Protein AF-A0A069D1A0-F1 (afdb_monomer_lite)

Secondary structure (DSSP, 8-state):
-EEEEETTS-HHHHHHHHHHHHHH--SHHHHHT-EEEEES--TTPPPS-TTEEEE-S--TT-TTTT--S-EEEEEETTEEEEEE---GGGHHHHHHHHHHHHHHH-

Sequence (106 aa):
MVCYYSSLTCGACVNFAISKIDEFFPSPEEQSRIYFVACNFNEKAEFQKKNTIRWNKKIDGLAIEESNNVCYFIVQNNSISRIFIPEEKFENYTNTYLKEIKKKYF

Radius of gyration: 13.14 Å; chains: 1; bounding box: 33×32×28 Å

Organism: NCBI:txid1121097

Foldseek 3Di:
DEKEAEPLADPVQVVVLVVLCCVLQVDPVSLVVYAYEYECDDPPDDDPRPRYDYDDDQPPPPPCSVPNFIWDWDADPNDTDDTGGDDPVPNVVVNVSSVVCVVPPD

pLDDT: mean 86.4, std 11.39, range [55.94, 97.75]

Structure (mmCIF, N/CA/C/O backbone):
data_AF-A0A069D1A0-F1
#
_entry.id   AF-A0A069D1A0-F1
#
loop_
_atom_site.group_PDB
_atom_site.id
_atom_site.type_symbol
_atom_site.label_atom_id
_atom_site.label_alt_id
_atom_site.label_comp_id
_atom_site.label_asym_id
_atom_site.label_entity_id
_atom_site.label_seq_id
_atom_site.pdbx_PDB_ins_code
_atom_site.Cartn_x
_atom_site.Cartn_y
_atom_site.Cartn_z
_atom_site.occupancy
_atom_site.B_iso_or_equiv
_atom_site.auth_seq_id
_atom_site.auth_comp_id
_atom_site.auth_asym_id
_atom_site.auth_atom_id
_atom_site.pdbx_PDB_model_num
ATOM 1 N N . MET A 1 1 ? -6.260 -2.074 5.641 1.00 93.69 1 MET A N 1
ATOM 2 C CA . MET A 1 1 ? -5.834 -1.886 4.228 1.00 93.69 1 MET A CA 1
ATOM 3 C C . MET A 1 1 ? -4.552 -2.671 3.998 1.00 93.69 1 MET A C 1
ATOM 5 O O . MET A 1 1 ? -3.820 -2.878 4.957 1.00 93.69 1 MET A O 1
ATOM 9 N N . VAL A 1 2 ? -4.276 -3.109 2.772 1.00 92.31 2 VAL A N 1
ATOM 10 C CA . VAL A 1 2 ? -3.011 -3.757 2.408 1.00 92.31 2 VAL A CA 1
ATOM 11 C C . VAL A 1 2 ? -2.309 -2.947 1.324 1.00 92.31 2 VAL A C 1
ATOM 13 O O . VAL A 1 2 ? -2.960 -2.514 0.376 1.00 92.31 2 VAL A O 1
ATOM 16 N N . CYS A 1 3 ? -1.000 -2.758 1.472 1.00 93.56 3 CYS A N 1
ATOM 17 C CA . CYS A 1 3 ? -0.101 -2.274 0.430 1.00 93.56 3 CYS A CA 1
A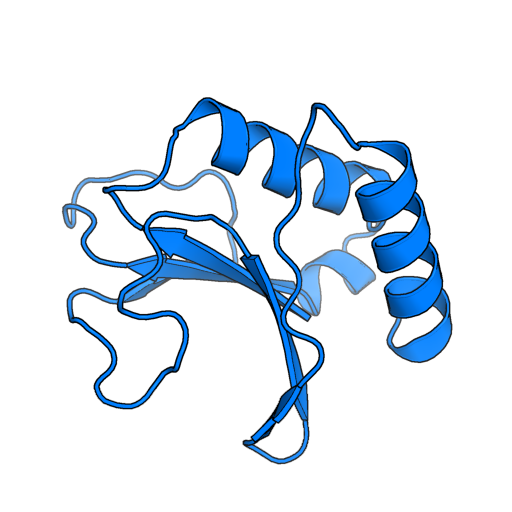TOM 18 C C . CYS A 1 3 ? 0.773 -3.436 -0.038 1.00 93.56 3 CYS A C 1
ATOM 20 O O . CYS A 1 3 ? 1.546 -3.984 0.747 1.00 93.56 3 CYS A O 1
ATOM 22 N N . TYR A 1 4 ? 0.625 -3.832 -1.294 1.00 91.69 4 TYR A N 1
ATOM 23 C CA . TYR A 1 4 ? 1.362 -4.934 -1.895 1.00 91.69 4 TYR A CA 1
ATOM 24 C C . TYR A 1 4 ? 2.415 -4.420 -2.862 1.00 91.69 4 TYR A C 1
ATOM 26 O O . TYR A 1 4 ? 2.138 -3.533 -3.668 1.00 91.69 4 TYR A O 1
ATOM 34 N N . TYR A 1 5 ? 3.596 -5.025 -2.825 1.00 89.31 5 TYR A N 1
ATOM 35 C CA . TYR A 1 5 ? 4.655 -4.804 -3.800 1.00 89.31 5 TYR A CA 1
ATOM 36 C C . TYR A 1 5 ? 5.564 -6.034 -3.890 1.00 89.31 5 TYR A C 1
ATOM 38 O O . TYR A 1 5 ? 5.613 -6.876 -2.989 1.00 89.31 5 TYR A O 1
ATOM 46 N N . SER A 1 6 ? 6.308 -6.146 -4.988 1.00 85.75 6 SER A N 1
ATOM 47 C CA . SER A 1 6 ? 7.255 -7.242 -5.202 1.00 85.75 6 SER A CA 1
ATOM 48 C C . SER A 1 6 ? 8.664 -6.722 -5.467 1.00 85.75 6 SER A C 1
ATOM 50 O O . SER A 1 6 ? 8.869 -5.529 -5.688 1.00 85.75 6 SER A O 1
ATOM 52 N N . SER A 1 7 ? 9.645 -7.624 -5.484 1.00 81.19 7 SER A N 1
ATOM 53 C CA . SER A 1 7 ? 11.021 -7.299 -5.880 1.00 81.19 7 SER A CA 1
ATOM 54 C C . SER A 1 7 ? 11.161 -6.820 -7.329 1.00 81.19 7 SER A C 1
ATOM 56 O O . SER A 1 7 ? 12.175 -6.218 -7.670 1.00 81.19 7 SER A O 1
ATOM 58 N N . LEU A 1 8 ? 10.153 -7.058 -8.173 1.00 81.38 8 LEU A N 1
ATOM 59 C CA . LEU A 1 8 ? 10.109 -6.586 -9.559 1.00 81.38 8 LEU A CA 1
ATOM 60 C C . LEU A 1 8 ? 9.504 -5.182 -9.683 1.00 81.38 8 LEU A C 1
ATOM 62 O O . LEU A 1 8 ? 9.550 -4.577 -10.754 1.00 81.38 8 LEU A O 1
ATOM 66 N N . THR A 1 9 ? 8.926 -4.65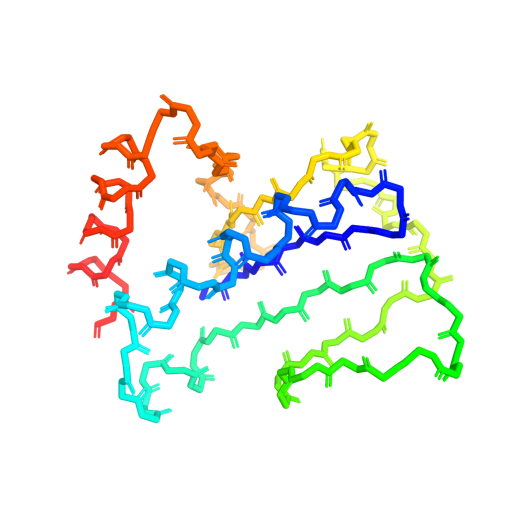6 -8.603 1.00 86.06 9 THR A N 1
ATOM 67 C CA . THR A 1 9 ? 8.310 -3.334 -8.595 1.00 86.06 9 THR A CA 1
ATOM 68 C C . THR A 1 9 ? 9.363 -2.233 -8.550 1.00 86.06 9 THR A C 1
ATOM 70 O O . THR A 1 9 ? 10.352 -2.316 -7.825 1.00 86.06 9 THR A O 1
ATOM 73 N N . CYS A 1 10 ? 9.128 -1.157 -9.306 1.00 87.50 10 CYS A N 1
ATOM 74 C CA . CYS A 1 10 ? 9.964 0.039 -9.273 1.00 87.50 10 CYS A CA 1
ATOM 75 C C . CYS A 1 10 ? 10.082 0.589 -7.840 1.00 87.50 10 CYS A C 1
ATOM 77 O O . CYS A 1 10 ? 9.076 0.926 -7.212 1.00 87.50 10 CYS A O 1
ATOM 79 N N . GLY A 1 11 ? 11.314 0.734 -7.340 1.00 88.56 11 GLY A N 1
ATOM 80 C CA . GLY A 1 11 ? 11.572 1.208 -5.977 1.00 88.56 11 GLY A CA 1
ATOM 81 C C . GLY A 1 11 ? 11.007 2.605 -5.698 1.00 88.56 11 GLY A C 1
ATOM 82 O O . GLY A 1 11 ? 10.470 2.841 -4.619 1.00 88.56 11 GLY A O 1
ATOM 83 N N . ALA A 1 12 ? 11.042 3.510 -6.683 1.00 91.19 12 ALA A N 1
ATOM 84 C CA . ALA A 1 12 ? 10.426 4.832 -6.555 1.00 91.19 12 ALA A CA 1
ATOM 85 C C . ALA A 1 12 ? 8.899 4.739 -6.388 1.00 91.19 12 ALA A C 1
ATOM 87 O O . ALA A 1 12 ? 8.338 5.431 -5.543 1.00 91.19 12 ALA A O 1
ATOM 88 N N . CYS A 1 13 ? 8.236 3.827 -7.107 1.00 91.88 13 CYS A N 1
ATOM 89 C CA . CYS A 1 13 ? 6.797 3.598 -6.961 1.00 91.88 13 CYS A CA 1
ATOM 90 C C . CYS A 1 13 ? 6.449 3.044 -5.574 1.00 91.88 13 CYS A C 1
ATOM 92 O O . CYS A 1 13 ? 5.473 3.483 -4.971 1.00 91.88 13 CYS A O 1
ATOM 94 N N . VAL A 1 14 ? 7.259 2.121 -5.042 1.00 92.12 14 VAL A N 1
ATOM 95 C CA . VAL A 1 14 ? 7.080 1.606 -3.673 1.00 92.12 14 VAL A CA 1
ATOM 96 C C . VAL A 1 14 ? 7.254 2.727 -2.648 1.00 92.12 14 VAL A C 1
ATOM 98 O O . VAL A 1 14 ? 6.404 2.891 -1.777 1.00 92.12 14 VAL A O 1
ATOM 101 N N . ASN A 1 15 ? 8.310 3.534 -2.775 1.00 93.00 15 ASN A N 1
ATOM 102 C CA . ASN A 1 15 ? 8.569 4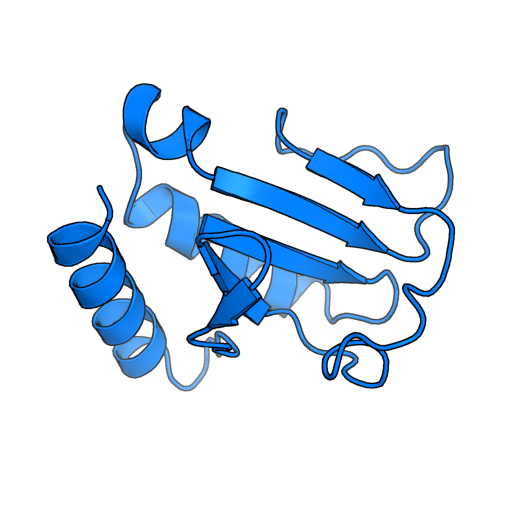.650 -1.863 1.00 93.00 15 ASN A CA 1
ATOM 103 C C . ASN A 1 15 ? 7.444 5.689 -1.896 1.00 93.00 15 ASN A C 1
ATOM 105 O O . ASN A 1 15 ? 6.993 6.121 -0.839 1.00 93.00 15 ASN A O 1
ATOM 109 N N . PHE A 1 16 ? 6.962 6.044 -3.088 1.00 95.44 16 PHE A N 1
ATOM 110 C CA . PHE A 1 16 ? 5.811 6.928 -3.261 1.00 95.44 16 PHE A CA 1
ATOM 111 C C . PHE A 1 16 ? 4.555 6.356 -2.596 1.00 95.44 16 PHE A C 1
ATOM 113 O O . PHE A 1 16 ? 3.849 7.049 -1.869 1.00 95.44 16 PHE A O 1
ATOM 120 N N . ALA A 1 17 ? 4.278 5.071 -2.809 1.00 95.19 17 ALA A N 1
ATOM 121 C CA . ALA A 1 17 ? 3.104 4.444 -2.227 1.00 95.19 17 ALA A CA 1
ATOM 122 C C . ALA A 1 17 ? 3.161 4.440 -0.688 1.00 95.19 17 ALA A C 1
ATOM 124 O O . ALA A 1 17 ? 2.204 4.792 0.004 1.00 95.19 17 ALA A O 1
ATOM 125 N N . ILE A 1 18 ? 4.319 4.084 -0.135 1.00 94.69 18 ILE A N 1
ATOM 126 C CA . ILE A 1 18 ? 4.535 4.071 1.310 1.00 94.69 18 ILE A CA 1
ATOM 127 C C . ILE A 1 18 ? 4.447 5.488 1.894 1.00 94.69 18 ILE A C 1
ATOM 129 O O . ILE A 1 18 ? 3.782 5.668 2.914 1.00 94.69 18 ILE A O 1
ATOM 133 N N . SER A 1 19 ? 5.044 6.495 1.247 1.00 95.69 19 SER A N 1
ATOM 134 C CA . SER A 1 19 ? 4.991 7.877 1.740 1.00 95.69 19 SER A CA 1
ATOM 135 C C . SER A 1 19 ? 3.563 8.420 1.763 1.00 95.69 19 SER A C 1
ATOM 137 O O . SER A 1 19 ? 3.174 9.080 2.724 1.00 95.69 19 SER A O 1
ATOM 139 N N . LYS A 1 20 ? 2.740 8.071 0.768 1.00 97.19 20 LYS A N 1
ATOM 140 C CA . LYS A 1 20 ? 1.319 8.430 0.751 1.00 97.19 20 LYS A CA 1
ATOM 141 C C . LYS A 1 20 ? 0.515 7.748 1.846 1.00 97.19 20 LYS A C 1
ATOM 143 O O . LYS A 1 20 ? -0.376 8.367 2.419 1.00 97.19 20 LYS A O 1
ATOM 148 N N . ILE A 1 21 ? 0.835 6.509 2.197 1.00 96.38 21 ILE A N 1
ATOM 149 C CA . ILE A 1 21 ? 0.221 5.879 3.370 1.00 96.38 21 ILE A CA 1
ATOM 150 C C . ILE A 1 21 ? 0.579 6.648 4.646 1.00 96.38 21 ILE A C 1
ATOM 152 O O . ILE A 1 21 ? -0.308 6.930 5.446 1.00 96.38 21 ILE A O 1
ATOM 156 N N . ASP A 1 22 ? 1.843 7.029 4.820 1.00 95.25 22 ASP A N 1
ATOM 157 C CA . ASP A 1 22 ? 2.285 7.768 6.008 1.00 95.25 22 ASP A CA 1
ATOM 158 C C . ASP A 1 22 ? 1.647 9.155 6.119 1.00 95.25 22 ASP A C 1
ATOM 160 O O . ASP A 1 22 ? 1.260 9.569 7.210 1.00 95.25 22 ASP A O 1
ATOM 164 N N . GLU A 1 23 ? 1.488 9.846 4.990 1.00 96.94 23 GLU A N 1
ATOM 165 C CA . GLU A 1 23 ? 0.823 11.148 4.911 1.00 96.94 23 GLU A CA 1
ATOM 166 C C . GLU A 1 23 ? -0.657 11.058 5.317 1.00 96.94 23 GLU A C 1
ATOM 168 O O . GLU A 1 23 ? -1.148 11.873 6.101 1.00 96.94 23 GLU A O 1
ATOM 173 N N . PHE A 1 24 ? -1.383 10.059 4.802 1.00 97.56 24 PHE A N 1
ATOM 174 C CA . PHE A 1 24 ? -2.829 9.951 5.007 1.00 97.56 24 PHE A CA 1
ATOM 175 C C . PHE A 1 24 ? -3.221 9.226 6.296 1.00 97.56 24 PHE A C 1
ATOM 177 O O . PHE A 1 24 ? -4.301 9.496 6.823 1.00 97.56 24 PHE A O 1
ATOM 184 N N . PHE A 1 25 ? -2.367 8.356 6.834 1.00 96.50 25 PHE A N 1
ATOM 185 C CA . PHE A 1 25 ? -2.627 7.553 8.033 1.00 96.50 25 PHE A CA 1
ATOM 186 C C . PHE A 1 25 ? -1.514 7.749 9.073 1.00 96.50 25 PHE A C 1
ATOM 188 O O . PHE A 1 25 ? -0.782 6.809 9.374 1.00 96.50 25 PHE A O 1
ATOM 195 N N . PRO A 1 26 ? -1.320 8.965 9.608 1.00 95.31 26 PRO A N 1
ATOM 196 C CA . PRO A 1 26 ? -0.152 9.272 10.429 1.00 95.31 26 PRO A CA 1
ATOM 197 C C . PRO A 1 26 ? -0.217 8.676 11.842 1.00 95.31 26 PRO A C 1
ATOM 199 O O . PRO A 1 26 ? 0.816 8.559 12.502 1.00 95.31 26 PRO A O 1
ATOM 202 N N . SER A 1 27 ? -1.406 8.329 12.350 1.00 94.81 27 SER A N 1
ATOM 203 C CA . SER A 1 27 ? -1.526 7.868 13.735 1.00 94.81 27 SER A CA 1
ATOM 204 C C . SER A 1 27 ? -1.097 6.401 13.898 1.00 94.81 27 SER A C 1
ATOM 206 O O . SER A 1 27 ? -1.332 5.575 13.010 1.00 94.81 27 SER A O 1
ATOM 208 N N . PRO A 1 28 ? -0.518 6.022 15.056 1.00 92.38 28 PRO A N 1
ATOM 209 C CA . PRO A 1 28 ? -0.179 4.627 15.340 1.00 92.38 28 PRO A CA 1
ATOM 210 C C . PRO A 1 28 ? -1.382 3.678 15.266 1.00 92.38 28 PRO A C 1
ATOM 212 O O . PRO A 1 28 ? -1.235 2.533 14.841 1.00 92.38 28 PRO A O 1
ATOM 215 N N . GLU A 1 29 ? -2.571 4.152 15.655 1.00 93.44 29 GLU A N 1
ATOM 216 C CA . GLU A 1 29 ? -3.804 3.368 15.573 1.00 93.44 29 GLU A CA 1
ATOM 217 C C . GLU A 1 29 ? -4.164 3.052 14.117 1.00 93.44 29 GLU A C 1
ATOM 219 O O . GLU A 1 29 ? -4.394 1.889 13.784 1.00 93.44 29 GLU A O 1
ATOM 224 N N . GLU A 1 30 ? -4.148 4.046 13.227 1.00 94.31 30 GLU A N 1
ATOM 225 C CA . GLU A 1 30 ? -4.408 3.819 11.803 1.00 94.31 30 GLU A CA 1
ATOM 226 C C . GLU A 1 30 ? -3.350 2.888 11.197 1.00 94.31 30 GLU A C 1
ATOM 228 O O . GLU A 1 30 ? -3.687 1.896 10.553 1.00 94.31 30 GLU A O 1
ATOM 233 N N . GLN A 1 31 ? -2.070 3.137 11.474 1.00 92.69 31 GLN A N 1
ATOM 234 C CA . GLN A 1 31 ? -0.963 2.313 10.977 1.00 92.69 31 GLN A CA 1
ATOM 235 C C . GLN A 1 31 ? -1.075 0.847 11.418 1.00 92.69 31 GLN A C 1
ATOM 237 O O . GLN A 1 31 ? -0.728 -0.057 10.657 1.00 92.69 31 GLN A O 1
ATOM 242 N N . SER A 1 32 ? -1.618 0.578 12.612 1.00 91.75 32 SER A N 1
ATOM 243 C CA . SER A 1 32 ? -1.846 -0.792 13.094 1.00 91.75 32 SER A CA 1
ATOM 244 C C . SER A 1 32 ? -2.843 -1.592 12.241 1.00 91.75 32 SER A C 1
ATOM 246 O O . SER A 1 32 ? -2.783 -2.819 12.218 1.00 91.75 32 SER A O 1
ATOM 248 N N . ARG A 1 33 ? -3.722 -0.911 11.491 1.00 92.88 33 ARG A N 1
ATOM 249 C CA . ARG A 1 33 ? -4.726 -1.517 10.595 1.00 92.88 33 ARG A CA 1
ATOM 250 C C . ARG A 1 33 ? -4.241 -1.616 9.138 1.00 92.88 33 ARG A C 1
ATOM 252 O O . ARG A 1 33 ? -5.019 -1.971 8.237 1.00 92.88 33 ARG A O 1
ATOM 259 N N . ILE A 1 34 ? -2.976 -1.278 8.879 1.00 95.38 34 ILE A N 1
ATOM 260 C CA . ILE A 1 34 ? -2.341 -1.336 7.560 1.00 95.38 34 ILE A CA 1
ATOM 261 C C . ILE A 1 34 ? -1.254 -2.407 7.564 1.00 95.38 34 ILE A C 1
ATOM 263 O O . ILE A 1 34 ? -0.354 -2.406 8.403 1.00 95.38 34 ILE A O 1
ATOM 267 N N . TYR A 1 35 ? -1.336 -3.306 6.586 1.00 93.50 35 TYR A N 1
ATOM 268 C CA . TYR A 1 35 ? -0.348 -4.354 6.363 1.00 93.50 35 TYR A CA 1
ATOM 269 C C . TYR A 1 35 ? 0.410 -4.097 5.069 1.00 93.50 35 TYR A C 1
ATOM 271 O O . TYR A 1 35 ? -0.176 -3.698 4.061 1.00 93.50 35 TYR A O 1
ATOM 279 N N . PHE A 1 36 ? 1.708 -4.369 5.089 1.00 92.94 36 PHE A N 1
ATOM 280 C CA . PHE A 1 36 ? 2.547 -4.340 3.898 1.00 92.94 36 PHE A CA 1
ATOM 281 C C . PHE A 1 36 ? 2.840 -5.782 3.506 1.00 92.94 36 PHE A C 1
ATOM 283 O O . PHE A 1 36 ? 3.267 -6.568 4.345 1.00 92.94 36 PHE A O 1
ATOM 290 N N . VAL A 1 37 ? 2.578 -6.159 2.261 1.00 89.88 37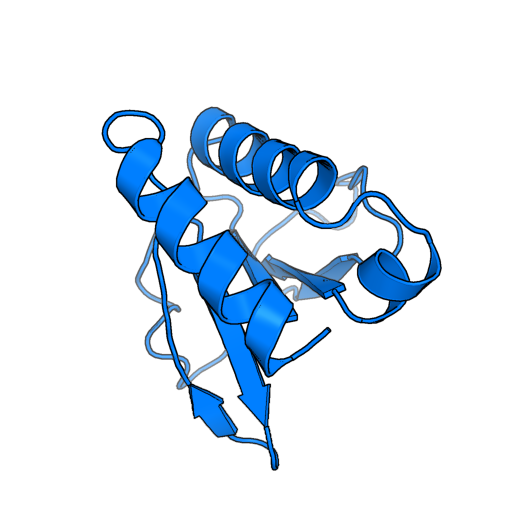 VAL A N 1
ATOM 291 C CA . VAL A 1 37 ? 2.853 -7.510 1.763 1.00 89.88 37 VAL A CA 1
ATOM 292 C C . VAL A 1 37 ? 3.931 -7.405 0.702 1.00 89.88 37 VAL A C 1
ATOM 294 O O . VAL A 1 37 ? 3.737 -6.772 -0.333 1.00 89.88 37 VAL A O 1
ATOM 297 N N . ALA A 1 38 ? 5.073 -8.021 0.989 1.00 88.00 38 ALA A N 1
ATOM 298 C CA . ALA A 1 38 ? 6.253 -7.978 0.146 1.00 88.00 38 ALA A CA 1
ATOM 299 C C . ALA A 1 38 ? 6.522 -9.370 -0.444 1.00 88.00 38 ALA A C 1
ATOM 301 O O . ALA A 1 38 ? 6.822 -10.308 0.299 1.00 88.00 38 ALA A O 1
ATOM 302 N N . CYS A 1 39 ? 6.442 -9.502 -1.772 1.00 84.56 39 CYS A N 1
ATOM 303 C CA . CYS A 1 39 ? 6.644 -10.772 -2.483 1.00 84.56 39 CYS A CA 1
ATOM 304 C C . CYS A 1 39 ? 7.999 -10.878 -3.197 1.00 84.56 39 CYS A C 1
ATOM 306 O O . CYS A 1 39 ? 8.511 -9.897 -3.735 1.00 84.56 39 CYS A O 1
ATOM 308 N N . ASN A 1 40 ? 8.537 -12.100 -3.285 1.00 79.38 40 ASN A N 1
ATOM 309 C CA . ASN A 1 40 ? 9.764 -12.430 -4.033 1.00 79.38 40 ASN A CA 1
ATOM 310 C C . ASN A 1 40 ? 11.023 -11.668 -3.575 1.00 79.38 40 ASN A C 1
ATOM 312 O O . ASN A 1 40 ? 11.932 -11.423 -4.370 1.00 79.38 40 ASN A O 1
ATOM 316 N N . PHE A 1 41 ? 11.087 -11.273 -2.305 1.00 76.62 41 PHE A N 1
ATOM 317 C CA . PHE A 1 41 ? 12.264 -10.626 -1.731 1.00 76.62 41 PHE A CA 1
ATOM 318 C C . PHE A 1 41 ? 13.218 -11.645 -1.105 1.00 76.62 41 PHE A C 1
ATOM 320 O O . PHE A 1 41 ? 12.806 -12.705 -0.643 1.00 76.62 41 PHE A O 1
ATOM 327 N N . ASN A 1 42 ? 14.506 -11.304 -1.066 1.00 71.00 42 ASN A N 1
ATOM 328 C CA . ASN A 1 42 ? 15.513 -12.085 -0.351 1.00 71.00 42 ASN A CA 1
ATOM 329 C C . ASN A 1 42 ? 15.198 -12.096 1.159 1.00 71.00 42 ASN A C 1
ATOM 331 O O . ASN A 1 42 ? 14.799 -11.075 1.716 1.00 71.00 42 ASN A O 1
ATOM 335 N N . GLU A 1 43 ? 15.439 -13.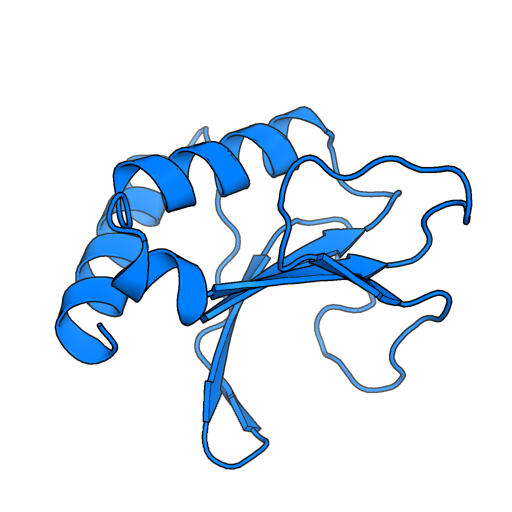215 1.845 1.00 68.50 43 GLU A N 1
ATOM 336 C CA . GLU A 1 43 ? 15.307 -13.337 3.306 1.00 68.50 43 GLU A CA 1
ATOM 337 C C . GLU A 1 43 ? 16.160 -12.319 4.084 1.00 68.50 43 GLU A C 1
ATOM 339 O O . GLU A 1 43 ? 15.843 -11.982 5.223 1.00 68.50 43 GLU A O 1
ATOM 344 N N . LYS A 1 44 ? 17.208 -11.771 3.463 1.00 69.56 44 LYS A N 1
ATOM 345 C CA . LYS A 1 44 ? 18.052 -10.707 4.026 1.00 69.56 44 LYS A CA 1
ATOM 346 C C . LYS A 1 44 ? 17.548 -9.285 3.755 1.00 69.56 44 LYS A C 1
ATOM 348 O O . LYS A 1 44 ? 18.164 -8.341 4.231 1.00 69.56 44 LYS A O 1
ATOM 353 N N . ALA A 1 45 ? 16.477 -9.104 2.980 1.00 71.88 45 ALA A N 1
ATOM 354 C CA . ALA A 1 45 ? 15.943 -7.775 2.699 1.00 71.88 45 ALA A CA 1
ATOM 355 C C . ALA A 1 45 ? 15.401 -7.141 3.986 1.00 71.88 45 ALA A C 1
ATOM 357 O O . ALA A 1 45 ? 14.589 -7.750 4.678 1.00 71.88 45 ALA A O 1
ATOM 358 N N . GLU A 1 46 ? 15.829 -5.926 4.312 1.00 75.38 46 GLU A N 1
ATOM 359 C CA . GLU A 1 46 ? 15.309 -5.172 5.452 1.00 75.38 46 GLU A CA 1
ATOM 360 C C . GLU A 1 46 ? 14.174 -4.253 4.989 1.00 75.38 46 GLU A C 1
ATOM 362 O O . GLU A 1 46 ? 14.355 -3.415 4.107 1.00 75.38 46 GLU A O 1
ATOM 367 N N . PHE A 1 47 ? 12.985 -4.416 5.575 1.00 79.69 47 PHE A N 1
ATOM 368 C CA . PHE A 1 47 ? 11.830 -3.568 5.280 1.00 79.69 47 PHE A CA 1
ATOM 369 C C . PHE A 1 47 ? 11.653 -2.529 6.376 1.00 79.69 47 PHE A C 1
ATOM 371 O O . PHE A 1 47 ? 11.695 -2.848 7.561 1.00 79.69 47 PHE A O 1
ATOM 378 N N . GLN A 1 48 ? 11.393 -1.288 5.971 1.00 74.88 48 GLN A N 1
ATOM 379 C CA . GLN A 1 48 ? 11.262 -0.163 6.897 1.00 74.88 48 GLN A CA 1
ATOM 380 C C . GLN A 1 48 ? 9.975 -0.223 7.739 1.00 74.88 48 GLN A C 1
ATOM 382 O O . GLN A 1 48 ? 9.922 0.329 8.837 1.00 74.88 48 GLN A O 1
ATOM 387 N N . LYS A 1 49 ? 8.920 -0.886 7.246 1.00 84.06 49 LYS A N 1
ATOM 388 C CA . LYS A 1 49 ? 7.619 -0.954 7.925 1.00 84.06 49 LYS A CA 1
ATOM 389 C C . LYS A 1 49 ? 7.515 -2.195 8.803 1.00 84.06 49 LYS A C 1
ATOM 391 O O . LYS A 1 49 ? 7.648 -3.316 8.321 1.00 84.06 49 LYS A O 1
ATOM 396 N N . LYS A 1 50 ? 7.210 -1.995 10.089 1.00 78.62 50 LYS A N 1
ATOM 397 C CA . LYS A 1 50 ? 7.096 -3.079 11.083 1.00 78.62 50 LYS A CA 1
ATOM 398 C C . LYS A 1 50 ? 6.004 -4.098 10.739 1.00 78.62 50 LYS A C 1
ATOM 400 O O . LYS A 1 50 ? 6.210 -5.287 10.939 1.00 78.62 50 LYS A O 1
ATOM 405 N N . ASN A 1 51 ? 4.895 -3.651 10.151 1.00 86.62 51 ASN A N 1
ATOM 406 C CA . ASN A 1 51 ? 3.769 -4.509 9.763 1.00 86.62 51 ASN A CA 1
ATOM 407 C C . ASN A 1 51 ? 3.961 -5.135 8.367 1.00 86.62 51 ASN A C 1
ATOM 409 O O . ASN A 1 51 ? 2.993 -5.306 7.622 1.00 86.62 51 ASN A O 1
ATOM 413 N N . THR A 1 52 ? 5.211 -5.431 7.986 1.00 90.06 52 THR A N 1
ATOM 414 C CA . THR A 1 52 ? 5.520 -6.067 6.701 1.00 90.06 52 THR A CA 1
ATOM 415 C C . THR A 1 52 ? 5.508 -7.581 6.833 1.00 90.06 52 THR A C 1
ATOM 417 O O . THR A 1 52 ? 6.319 -8.168 7.545 1.00 90.06 52 THR A O 1
ATOM 420 N N . ILE A 1 53 ? 4.619 -8.215 6.082 1.00 87.94 53 ILE A N 1
ATOM 421 C CA . ILE A 1 53 ? 4.565 -9.654 5.883 1.00 87.94 53 ILE A CA 1
ATOM 422 C C . ILE A 1 53 ? 5.424 -9.979 4.664 1.00 87.94 53 ILE A C 1
ATOM 424 O O . ILE A 1 53 ? 5.157 -9.522 3.549 1.00 87.94 53 ILE A O 1
ATOM 428 N N . ARG A 1 54 ? 6.464 -10.783 4.884 1.00 84.06 54 ARG A N 1
ATOM 429 C CA . ARG A 1 54 ? 7.285 -11.329 3.804 1.00 84.06 54 ARG A CA 1
ATOM 430 C C . ARG A 1 54 ? 6.623 -12.575 3.267 1.00 84.06 54 ARG A C 1
ATOM 432 O O . ARG A 1 54 ? 6.341 -13.503 4.022 1.00 84.06 54 ARG A O 1
ATOM 439 N N . TRP A 1 55 ? 6.414 -12.598 1.964 1.00 79.00 55 TRP A N 1
ATOM 440 C CA . TRP A 1 55 ? 5.795 -13.722 1.301 1.00 79.00 55 TRP A CA 1
ATOM 441 C C . TRP A 1 55 ? 6.739 -14.266 0.224 1.00 79.00 55 TRP A C 1
ATOM 443 O O . TRP A 1 55 ? 6.872 -13.720 -0.869 1.00 79.00 55 TRP A O 1
ATOM 453 N N . ASN A 1 56 ? 7.421 -15.368 0.544 1.00 68.44 56 ASN A N 1
ATOM 454 C CA . ASN A 1 56 ? 8.518 -15.929 -0.262 1.00 68.44 56 ASN A CA 1
ATOM 455 C C . ASN A 1 56 ? 8.054 -16.737 -1.494 1.00 68.44 56 ASN A C 1
ATOM 457 O O . ASN A 1 56 ? 8.857 -17.431 -2.113 1.00 68.44 56 ASN A O 1
ATOM 461 N N . LYS A 1 57 ? 6.765 -16.692 -1.841 1.00 67.00 57 LYS A N 1
ATOM 462 C CA . LYS A 1 57 ? 6.180 -17.397 -2.991 1.00 67.00 57 LYS A CA 1
ATOM 463 C C . LYS A 1 57 ? 5.268 -16.473 -3.802 1.00 67.00 57 LYS A C 1
ATOM 465 O O . LYS A 1 57 ? 4.761 -15.480 -3.291 1.00 67.00 57 LYS A O 1
ATOM 470 N N . LYS A 1 58 ? 5.026 -16.809 -5.064 1.00 61.06 58 LYS A N 1
ATOM 471 C CA . LYS A 1 58 ? 3.851 -16.283 -5.768 1.00 61.06 58 LYS A CA 1
ATOM 472 C C . LYS A 1 58 ? 2.582 -16.814 -5.066 1.00 61.06 58 LYS A C 1
ATOM 474 O O . LYS A 1 58 ? 2.615 -17.909 -4.502 1.00 61.06 58 LYS A O 1
ATOM 479 N N . ILE A 1 59 ? 1.554 -15.979 -4.933 1.00 61.66 59 ILE A N 1
ATOM 480 C CA . ILE A 1 59 ? 0.292 -16.311 -4.249 1.00 61.66 59 ILE A CA 1
ATOM 481 C C . ILE A 1 59 ? -0.720 -16.735 -5.310 1.00 61.66 59 ILE A C 1
ATOM 483 O O . ILE A 1 59 ? -1.520 -15.897 -5.735 1.00 61.66 59 ILE A O 1
ATOM 487 N N . ASP A 1 60 ? -0.666 -18.003 -5.725 1.00 58.28 60 ASP A N 1
ATOM 488 C CA . ASP A 1 60 ? -1.480 -18.497 -6.838 1.00 58.28 60 ASP A CA 1
ATOM 489 C C . ASP A 1 60 ? -2.956 -18.090 -6.665 1.00 58.28 60 ASP A C 1
ATOM 491 O O . ASP A 1 60 ? -3.608 -18.439 -5.675 1.00 58.28 60 ASP A O 1
ATOM 495 N N . GLY A 1 61 ? -3.478 -17.323 -7.623 1.00 58.41 61 GLY A N 1
ATOM 496 C CA . GLY A 1 61 ? -4.883 -16.900 -7.649 1.00 58.41 61 GLY A CA 1
ATOM 497 C C . GLY A 1 61 ? -5.157 -15.477 -7.159 1.00 58.41 61 GLY A C 1
ATOM 498 O O . GLY A 1 61 ? -6.318 -15.057 -7.145 1.00 58.41 61 GLY A O 1
ATOM 499 N N . LEU A 1 62 ? -4.133 -14.691 -6.812 1.00 60.16 62 LEU A N 1
ATOM 500 C CA . LEU A 1 62 ? -4.295 -13.239 -6.733 1.00 60.16 62 LEU A CA 1
ATOM 501 C C . LEU A 1 62 ? -4.212 -12.629 -8.137 1.00 60.16 62 LEU A C 1
ATOM 503 O O . LEU A 1 62 ? -3.204 -12.745 -8.820 1.00 60.16 62 LEU A O 1
ATOM 507 N N . ALA A 1 63 ? -5.213 -11.840 -8.535 1.00 59.84 63 ALA A N 1
ATOM 508 C CA . ALA A 1 63 ? -5.180 -11.077 -9.795 1.00 59.84 63 ALA A CA 1
ATOM 509 C C . ALA A 1 63 ? -3.997 -10.076 -9.901 1.00 59.84 63 ALA A C 1
ATOM 511 O O . ALA A 1 63 ? -3.820 -9.413 -10.916 1.00 59.84 63 ALA A O 1
ATOM 512 N N . ILE A 1 64 ? -3.208 -9.943 -8.832 1.00 61.12 64 ILE A N 1
ATOM 513 C CA . ILE A 1 64 ? -2.089 -9.015 -8.660 1.00 61.12 64 ILE A CA 1
ATOM 514 C C . ILE A 1 64 ? -0.743 -9.708 -8.974 1.00 61.12 64 ILE A C 1
ATOM 516 O O . ILE A 1 64 ? 0.272 -9.040 -9.129 1.00 61.12 64 ILE A O 1
ATOM 520 N N . GLU A 1 65 ? -0.705 -11.038 -9.115 1.00 55.94 65 GLU A N 1
ATOM 521 C CA . GLU A 1 65 ? 0.539 -11.814 -9.275 1.00 55.94 65 GLU A CA 1
ATOM 522 C C . GLU A 1 65 ? 1.343 -11.538 -10.547 1.00 55.94 65 GLU A C 1
ATOM 524 O O . GLU A 1 65 ? 2.558 -11.760 -10.575 1.00 55.94 65 GLU A O 1
ATOM 529 N N . GLU A 1 66 ? 0.676 -11.079 -11.602 1.00 56.41 66 GLU A N 1
ATOM 530 C CA . GLU A 1 66 ? 1.316 -10.705 -12.868 1.00 56.41 66 GLU A CA 1
ATOM 531 C C . GLU A 1 66 ? 1.681 -9.216 -12.915 1.00 56.41 66 GLU A C 1
ATOM 533 O O . GLU A 1 66 ? 2.385 -8.760 -13.817 1.00 56.41 66 GLU A O 1
ATOM 538 N N . SER A 1 67 ? 1.224 -8.443 -11.928 1.00 61.31 67 SER A N 1
ATOM 539 C CA . SER A 1 67 ? 1.468 -7.013 -11.859 1.00 61.31 67 SER A CA 1
ATOM 540 C C . SER A 1 67 ? 2.820 -6.746 -11.206 1.00 61.31 67 SER A C 1
ATOM 542 O O . SER A 1 67 ? 2.998 -6.895 -9.999 1.00 61.31 67 SER A O 1
ATOM 544 N N . ASN A 1 68 ? 3.757 -6.214 -11.991 1.00 72.19 68 ASN A N 1
ATOM 545 C CA . ASN A 1 68 ? 4.981 -5.601 -11.465 1.00 72.19 68 ASN A CA 1
ATOM 546 C C . ASN A 1 68 ? 4.700 -4.291 -10.700 1.00 72.19 68 ASN A C 1
ATOM 548 O O . ASN A 1 68 ? 5.632 -3.633 -10.246 1.00 72.19 68 ASN A O 1
ATOM 552 N N . ASN A 1 69 ? 3.439 -3.889 -10.537 1.00 84.75 69 ASN A N 1
ATOM 553 C CA . ASN A 1 69 ? 3.066 -2.641 -9.885 1.00 84.75 69 ASN A CA 1
ATOM 554 C C . ASN A 1 69 ? 2.814 -2.826 -8.387 1.00 84.75 69 ASN A C 1
ATOM 556 O O . ASN A 1 69 ? 2.266 -3.836 -7.943 1.00 84.75 69 ASN A O 1
ATOM 560 N N . VAL A 1 70 ? 3.155 -1.786 -7.628 1.00 90.75 70 VAL A N 1
ATOM 561 C CA . VAL A 1 70 ? 2.646 -1.599 -6.269 1.00 90.75 70 VAL A CA 1
ATOM 562 C C . VAL A 1 70 ? 1.133 -1.389 -6.334 1.00 90.75 70 VAL A C 1
ATOM 564 O O . VAL A 1 70 ? 0.631 -0.779 -7.276 1.00 90.75 70 VAL A O 1
ATOM 567 N N . CYS A 1 71 ? 0.390 -1.884 -5.349 1.00 92.25 71 CYS A N 1
ATOM 568 C CA . CYS A 1 71 ? -1.040 -1.615 -5.265 1.00 92.25 71 CYS A CA 1
ATOM 569 C C . CYS A 1 71 ? -1.552 -1.573 -3.827 1.00 92.25 71 CYS A C 1
ATOM 571 O O . CYS A 1 71 ? -0.983 -2.163 -2.908 1.00 92.25 71 CYS A O 1
ATOM 573 N N . TYR A 1 72 ? -2.673 -0.887 -3.652 1.00 94.31 72 TYR A N 1
ATOM 574 C CA . TYR A 1 72 ? -3.487 -0.921 -2.454 1.00 94.31 72 TYR A CA 1
ATOM 575 C C . TYR A 1 72 ? -4.705 -1.793 -2.681 1.00 94.31 72 TYR A C 1
ATOM 577 O O . TYR A 1 72 ? -5.291 -1.776 -3.760 1.00 94.31 72 TYR A O 1
ATOM 585 N N . PHE A 1 73 ? -5.142 -2.483 -1.638 1.00 92.44 73 PHE A N 1
ATOM 586 C CA . PHE A 1 73 ? -6.446 -3.130 -1.629 1.00 92.44 73 PHE A CA 1
ATOM 587 C C . PHE A 1 73 ? -6.993 -3.280 -0.213 1.00 92.44 73 PHE A C 1
ATOM 589 O O . PHE A 1 73 ? -6.289 -3.121 0.791 1.00 92.44 73 PHE A O 1
ATOM 596 N N . ILE A 1 74 ? -8.286 -3.579 -0.123 1.00 93.62 74 ILE A N 1
ATOM 597 C CA . ILE A 1 74 ? -8.983 -3.811 1.138 1.00 93.62 74 ILE A CA 1
ATOM 598 C C . ILE A 1 74 ? -9.361 -5.284 1.234 1.00 93.62 74 ILE A C 1
ATOM 600 O O . ILE A 1 74 ? -10.008 -5.823 0.338 1.00 93.62 74 ILE A O 1
ATOM 604 N N . VAL A 1 75 ? -8.992 -5.908 2.352 1.00 89.31 75 VAL A N 1
ATOM 605 C CA . VAL A 1 75 ? -9.427 -7.258 2.716 1.00 89.31 75 VAL A CA 1
ATOM 606 C C . VAL A 1 75 ? -10.622 -7.142 3.661 1.00 89.31 75 VAL A C 1
ATOM 608 O O . VAL A 1 75 ? -10.498 -6.540 4.727 1.00 89.31 75 VAL A O 1
ATOM 611 N N . GLN A 1 76 ? -11.775 -7.693 3.277 1.00 86.88 76 GLN A N 1
ATOM 612 C CA . GLN A 1 76 ? -12.969 -7.796 4.128 1.00 86.88 76 GLN A CA 1
ATOM 613 C C . GLN A 1 76 ? -13.598 -9.177 3.962 1.00 86.88 76 GLN A C 1
ATOM 615 O O . GLN A 1 76 ? -13.744 -9.637 2.832 1.00 86.88 76 GLN A O 1
ATOM 620 N N . ASN A 1 77 ? -13.994 -9.831 5.059 1.00 86.81 77 ASN A N 1
ATOM 621 C CA . ASN A 1 77 ? -14.629 -11.159 5.034 1.00 86.81 77 ASN A CA 1
ATOM 622 C C . ASN A 1 77 ? -13.872 -12.162 4.138 1.00 86.81 77 ASN A C 1
ATOM 624 O O . ASN A 1 77 ? -14.466 -12.821 3.291 1.00 86.81 77 ASN A O 1
ATOM 628 N N . ASN A 1 78 ? -12.542 -12.203 4.275 1.00 82.38 78 ASN A N 1
ATOM 629 C CA . ASN A 1 78 ? -11.627 -13.031 3.476 1.00 82.38 78 ASN A CA 1
ATOM 630 C C . ASN A 1 78 ? -11.674 -12.788 1.952 1.00 82.38 78 ASN A C 1
ATOM 632 O O . ASN A 1 78 ? -11.182 -13.607 1.182 1.00 82.38 78 ASN A O 1
ATOM 636 N N . SER A 1 79 ? -12.215 -11.652 1.512 1.00 83.94 79 SER A N 1
ATOM 637 C CA . SER A 1 79 ? -12.263 -11.239 0.108 1.00 83.94 79 SER A CA 1
ATOM 638 C C . SER A 1 79 ? -11.461 -9.959 -0.122 1.00 83.94 79 SER A C 1
ATOM 640 O O . SER A 1 79 ? -11.383 -9.092 0.754 1.00 83.94 79 SER A O 1
ATOM 642 N N . ILE A 1 80 ? -10.861 -9.841 -1.306 1.00 85.81 80 ILE A N 1
ATOM 643 C CA . ILE A 1 80 ? -10.146 -8.639 -1.739 1.00 85.81 80 ILE A CA 1
ATOM 644 C C . ILE A 1 80 ? -11.088 -7.755 -2.537 1.00 85.81 80 ILE A C 1
ATOM 646 O O . ILE A 1 80 ? -11.821 -8.213 -3.410 1.00 85.81 80 ILE A O 1
ATOM 650 N N . SER A 1 81 ? -11.039 -6.462 -2.253 1.00 87.12 81 SER A N 1
ATOM 651 C CA . SER A 1 81 ? -11.808 -5.450 -2.957 1.00 87.12 81 SER A CA 1
ATOM 652 C C . SER A 1 81 ? -10.985 -4.180 -3.145 1.00 87.12 81 SER A C 1
ATOM 654 O O . SER A 1 81 ? -9.995 -3.958 -2.444 1.00 87.12 81 SER A O 1
ATOM 656 N N . ARG A 1 82 ? -11.432 -3.325 -4.074 1.00 87.44 82 ARG A N 1
ATOM 657 C CA . ARG A 1 82 ? -10.873 -1.982 -4.306 1.00 87.44 82 ARG A CA 1
ATOM 658 C C . ARG A 1 82 ? -9.364 -2.007 -4.572 1.00 87.44 82 ARG A C 1
ATOM 660 O O . ARG A 1 82 ? -8.607 -1.322 -3.897 1.00 87.44 82 ARG A O 1
ATOM 667 N N . ILE A 1 83 ? -8.936 -2.817 -5.538 1.00 90.50 83 ILE A N 1
ATOM 668 C CA . ILE A 1 83 ? -7.543 -2.807 -5.993 1.00 90.50 83 ILE A CA 1
ATOM 669 C C . ILE A 1 83 ? -7.270 -1.457 -6.667 1.00 90.50 83 ILE A C 1
ATOM 671 O O . ILE A 1 83 ? -8.035 -1.030 -7.531 1.00 90.50 83 ILE A O 1
ATOM 675 N N . PHE A 1 84 ? -6.201 -0.787 -6.254 1.00 93.25 84 PHE A N 1
ATOM 676 C CA . PHE A 1 84 ? -5.805 0.524 -6.753 1.00 93.25 84 PHE A CA 1
ATOM 677 C C . PHE A 1 84 ? -4.289 0.587 -6.926 1.00 93.25 84 PHE A C 1
ATOM 679 O O . PHE A 1 84 ? -3.555 0.204 -6.020 1.00 93.25 84 PHE A O 1
ATOM 686 N N . ILE A 1 85 ? -3.811 1.087 -8.062 1.00 93.00 85 ILE A N 1
ATOM 687 C CA . ILE A 1 85 ? -2.379 1.261 -8.330 1.00 93.00 85 ILE A CA 1
ATOM 688 C C . ILE A 1 85 ? -2.033 2.736 -8.085 1.00 93.00 85 ILE A C 1
ATOM 690 O O . ILE A 1 85 ? -2.543 3.593 -8.806 1.00 93.00 85 ILE A O 1
ATOM 694 N N . PRO A 1 86 ? -1.223 3.065 -7.063 1.00 93.62 86 PRO A N 1
ATOM 695 C CA . PRO A 1 86 ? -0.782 4.431 -6.844 1.00 93.62 86 PRO A CA 1
ATOM 696 C C . PRO A 1 86 ? 0.245 4.844 -7.895 1.00 93.62 86 PRO A C 1
ATOM 698 O O . PRO A 1 86 ? 1.217 4.135 -8.156 1.00 93.62 86 PRO A O 1
ATOM 701 N N . GLU A 1 87 ? 0.055 6.037 -8.446 1.00 91.44 87 GLU A N 1
ATOM 702 C CA . GLU A 1 87 ? 0.947 6.615 -9.444 1.00 91.44 87 GLU A CA 1
ATOM 703 C C . GLU A 1 87 ? 1.309 8.052 -9.079 1.00 91.44 87 GLU A C 1
ATOM 705 O O . GLU A 1 87 ? 0.436 8.898 -8.882 1.00 91.44 87 GLU A O 1
ATOM 710 N N . GLU A 1 88 ? 2.610 8.333 -9.034 1.00 91.69 88 GLU A N 1
ATOM 711 C CA . GLU A 1 88 ? 3.152 9.659 -8.721 1.00 91.69 88 GLU A CA 1
ATOM 712 C C . GLU A 1 88 ? 2.738 10.704 -9.762 1.00 91.69 88 GLU A C 1
ATOM 714 O O . GLU A 1 88 ? 2.300 11.797 -9.418 1.00 91.69 88 GLU A O 1
ATOM 719 N N . LYS A 1 89 ? 2.757 10.335 -11.051 1.00 91.94 89 LYS A N 1
ATOM 720 C CA . LYS A 1 89 ? 2.306 11.207 -12.152 1.00 91.94 89 LYS A CA 1
ATOM 721 C C . LYS A 1 89 ? 0.840 11.630 -12.023 1.00 91.94 89 LYS A C 1
ATOM 723 O O . LYS A 1 89 ? 0.440 12.648 -12.581 1.00 91.94 89 LYS A O 1
ATOM 728 N N . PHE A 1 90 ? 0.048 10.847 -11.296 1.00 91.69 90 PHE A N 1
ATOM 729 C CA . PHE A 1 90 ? -1.383 11.031 -11.098 1.00 91.69 90 PHE A CA 1
ATOM 730 C C . PHE A 1 90 ? -1.711 11.139 -9.606 1.00 91.69 90 PHE A C 1
ATOM 732 O O . PHE A 1 90 ? -2.708 10.596 -9.124 1.00 91.69 90 PHE A O 1
ATOM 739 N N . GLU A 1 91 ? -0.876 11.871 -8.867 1.00 94.25 91 GLU A N 1
ATOM 740 C CA . GLU A 1 91 ? -0.934 11.974 -7.410 1.00 94.25 91 GLU A CA 1
ATOM 741 C C . GLU A 1 91 ? -2.336 12.308 -6.876 1.00 94.25 91 GLU A C 1
ATOM 743 O O . GLU A 1 91 ? -2.802 11.697 -5.918 1.00 94.25 91 GLU A O 1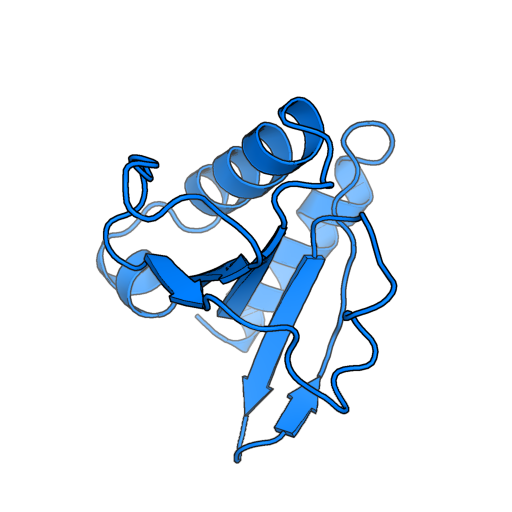
ATOM 748 N N . ASN A 1 92 ? -3.060 13.218 -7.536 1.00 96.31 92 ASN A N 1
ATOM 749 C CA . ASN A 1 92 ? -4.411 13.619 -7.134 1.00 96.31 92 ASN A CA 1
ATOM 750 C C . ASN A 1 92 ? -5.406 12.450 -7.077 1.00 96.31 92 ASN A C 1
ATOM 752 O O . ASN A 1 92 ? -6.289 12.443 -6.214 1.00 96.31 92 ASN A O 1
ATOM 756 N N . TYR A 1 93 ? -5.263 11.453 -7.953 1.00 95.38 93 TYR A N 1
ATOM 757 C CA . TYR A 1 93 ? -6.100 10.254 -7.925 1.00 95.38 93 TYR A CA 1
ATOM 758 C C . TYR A 1 93 ? -5.742 9.371 -6.734 1.00 95.38 93 TYR A C 1
ATOM 760 O O . TYR A 1 93 ? -6.637 8.921 -6.019 1.00 95.38 93 TYR A O 1
ATOM 768 N N . THR A 1 94 ? -4.445 9.199 -6.469 1.00 96.62 94 THR A N 1
ATOM 769 C CA . THR A 1 94 ? -3.951 8.486 -5.283 1.00 96.62 94 THR A CA 1
ATOM 770 C C . THR A 1 94 ? -4.458 9.152 -4.003 1.00 96.62 94 THR A C 1
ATOM 772 O O . THR A 1 94 ? -5.046 8.492 -3.150 1.00 96.62 94 THR A O 1
ATOM 775 N N . ASN A 1 95 ? -4.327 10.474 -3.902 1.00 97.75 95 ASN A N 1
ATOM 776 C CA . ASN A 1 95 ? -4.785 11.257 -2.758 1.00 97.75 95 ASN A CA 1
ATOM 777 C C . ASN A 1 95 ? -6.307 11.138 -2.571 1.00 97.75 95 ASN A C 1
ATOM 779 O O . ASN A 1 95 ? -6.782 10.930 -1.456 1.00 97.75 95 ASN A O 1
ATOM 783 N N . THR A 1 96 ? -7.087 11.234 -3.653 1.00 97.62 96 THR A N 1
ATOM 784 C CA . THR A 1 96 ? -8.550 11.066 -3.607 1.00 97.62 96 THR A CA 1
ATOM 785 C C . THR A 1 96 ? -8.937 9.668 -3.131 1.00 97.62 96 THR A C 1
ATOM 787 O O . THR A 1 96 ? -9.763 9.535 -2.230 1.00 97.62 96 THR A O 1
ATOM 790 N N . TYR A 1 97 ? -8.305 8.628 -3.679 1.00 96.62 97 TYR A N 1
ATOM 791 C CA . TYR A 1 97 ? -8.541 7.251 -3.259 1.00 96.62 97 TYR A CA 1
ATOM 792 C C . TYR A 1 97 ? -8.270 7.064 -1.760 1.00 96.62 97 TYR A C 1
ATOM 794 O O . TYR A 1 97 ? -9.126 6.550 -1.040 1.00 96.62 97 TYR A O 1
ATOM 802 N N . LEU A 1 98 ? -7.121 7.532 -1.262 1.00 97.25 98 LEU A N 1
ATOM 803 C CA . LEU A 1 98 ? -6.752 7.379 0.148 1.00 97.25 98 LEU A CA 1
ATOM 804 C C . LEU A 1 98 ? -7.683 8.154 1.091 1.00 97.25 98 LEU A C 1
ATOM 806 O O . LEU A 1 98 ? -8.027 7.625 2.148 1.00 97.25 98 LEU A O 1
ATOM 810 N N . LYS A 1 99 ? -8.167 9.344 0.701 1.00 97.50 99 LYS A N 1
ATOM 811 C CA . LYS A 1 99 ? -9.198 10.083 1.461 1.00 97.50 99 LYS A CA 1
ATOM 812 C C . LYS A 1 99 ? -10.485 9.275 1.613 1.00 97.50 99 LYS A C 1
ATOM 814 O O . LYS A 1 99 ? -11.014 9.174 2.720 1.00 97.50 99 LYS A O 1
ATOM 819 N N . GLU A 1 100 ? -10.966 8.678 0.525 1.00 96.75 100 GLU A N 1
ATOM 820 C CA . GLU A 1 100 ? -12.190 7.870 0.541 1.00 96.75 100 GLU A CA 1
ATOM 821 C C . GLU A 1 100 ? -12.015 6.575 1.341 1.00 96.75 100 GLU A C 1
ATOM 823 O O . GLU A 1 100 ? -12.903 6.187 2.104 1.00 96.75 100 GLU A O 1
ATOM 828 N N . ILE A 1 101 ? -10.855 5.919 1.223 1.00 96.12 101 ILE A N 1
ATOM 829 C CA . ILE A 1 101 ? -10.534 4.745 2.040 1.00 96.12 101 ILE A CA 1
ATOM 830 C C . ILE A 1 101 ? -10.488 5.108 3.520 1.00 96.12 101 ILE A C 1
ATOM 832 O O . ILE A 1 101 ? -11.094 4.402 4.325 1.00 96.12 101 ILE A O 1
ATOM 836 N N . LYS A 1 102 ? -9.820 6.209 3.879 1.00 96.06 102 LYS A N 1
ATOM 837 C CA . LYS A 1 102 ? -9.746 6.678 5.261 1.00 96.06 102 LYS A CA 1
ATOM 838 C C . LYS A 1 102 ? -11.138 6.886 5.836 1.00 96.06 102 LYS A C 1
ATOM 840 O O . LYS A 1 102 ? -11.511 6.190 6.764 1.00 96.06 102 LYS A O 1
ATOM 845 N N . LYS A 1 103 ? -11.953 7.726 5.194 1.00 96.31 103 LYS A N 1
ATOM 846 C CA . LYS A 1 103 ? -13.322 8.037 5.636 1.00 96.31 103 LYS A CA 1
ATOM 847 C C . LYS A 1 103 ? -14.200 6.800 5.863 1.00 96.31 103 LYS A C 1
ATOM 849 O O . LYS A 1 103 ? -15.099 6.833 6.696 1.00 96.31 103 LYS A O 1
ATOM 854 N N . LYS A 1 104 ? -14.008 5.743 5.070 1.00 94.06 104 LYS A N 1
ATOM 855 C CA . LYS A 1 104 ? -14.873 4.558 5.092 1.00 94.06 104 LYS A CA 1
ATOM 856 C C . LYS A 1 104 ? -14.387 3.448 6.025 1.00 94.06 104 LYS A C 1
ATOM 858 O O . LYS A 1 104 ? -15.213 2.666 6.491 1.00 94.06 104 LYS A O 1
ATOM 863 N N . TYR A 1 105 ? -13.078 3.322 6.229 1.00 91.88 105 TYR A N 1
ATOM 864 C CA . TYR A 1 105 ? -12.476 2.138 6.852 1.00 91.88 105 TYR A CA 1
ATOM 865 C C . TYR A 1 105 ? -11.605 2.438 8.079 1.00 91.88 105 TYR A C 1
ATOM 867 O O . TYR A 1 105 ? -11.188 1.490 8.749 1.00 91.88 105 TYR A O 1
ATOM 875 N N . PHE A 1 106 ? -11.314 3.709 8.359 1.00 92.31 106 PHE A N 1
ATOM 876 C CA . PHE A 1 106 ? -10.465 4.153 9.463 1.00 92.31 106 PHE A CA 1
ATOM 877 C C . PHE A 1 106 ? -11.220 5.150 10.331 1.00 92.31 106 PHE A C 1
ATOM 879 O O . PHE A 1 106 ? -11.220 4.899 11.557 1.00 92.31 106 PHE A O 1
#